Protein AF-A0AAD5RMC2-F1 (afdb_monomer)

Mean predicted aligned error: 12.59 Å

Foldseek 3Di:
DDPPPPDDQQDDDPPDPDDDPCPDPPNDDDPVLSVCQQDQAPPPHHWRQDPPVRDTGHHSVVVDPFCQVVVVVVCCVVDPADVPDDPDDPDGDTDDPDDDDDPPPDPDDDDDD

Solvent-accessible surface area (backbone atoms only — not comparable to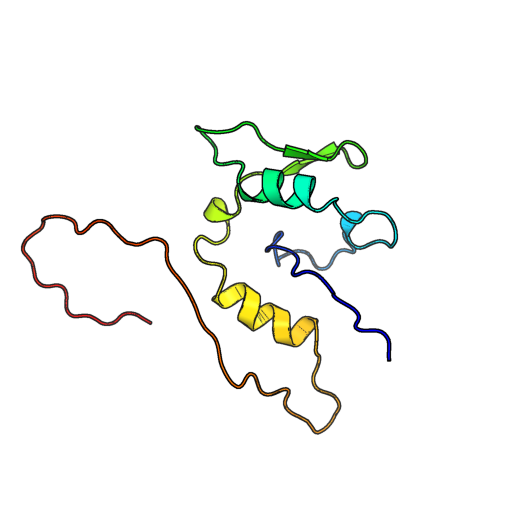 full-atom values): 7846 Å² total; per-residue (Å²): 138,80,83,80,81,76,75,82,77,80,80,79,70,99,79,65,100,60,91,53,76,57,77,40,92,88,46,66,74,53,70,69,55,50,54,47,17,47,62,8,37,76,97,80,41,70,65,31,62,44,83,89,79,64,48,75,31,54,25,37,61,83,81,46,70,72,54,56,66,57,56,59,59,45,45,55,72,78,47,57,58,54,96,92,46,81,72,77,79,89,76,84,88,79,86,79,94,76,76,85,80,72,91,62,95,62,92,73,78,86,81,88,132

Radius of gyration: 18.05 Å; Cα contacts (8 Å, |Δi|>4): 76; chains: 1; bounding box: 53×47×38 Å

Secondary structure (DSSP, 8-state):
-------------TT--S--TTSSTT-PPPHHHHHHHHT--TTTSPPEE-TTT--EE--THHHHSSTHHHHHHHHHHHSPPPTT---------------PPP-----------

pLDDT: mean 70.93, std 20.44, range [24.36, 93.81]

Structure (mmCIF, N/CA/C/O backbone):
data_AF-A0AAD5RMC2-F1
#
_entry.id   AF-A0AAD5RMC2-F1
#
loop_
_atom_site.group_PDB
_atom_site.id
_atom_site.type_symbol
_atom_site.label_atom_id
_atom_site.label_alt_id
_atom_site.label_comp_id
_atom_site.label_asym_id
_atom_site.label_entity_id
_atom_site.label_seq_id
_atom_site.pdbx_PDB_ins_code
_atom_site.Cartn_x
_atom_site.Cartn_y
_atom_site.Cartn_z
_atom_site.occupancy
_atom_site.B_iso_or_equiv
_atom_site.auth_seq_id
_atom_site.auth_comp_id
_atom_site.auth_asym_id
_atom_site.auth_atom_id
_atom_site.pdbx_PDB_model_num
ATOM 1 N N . MET A 1 1 ? -26.695 -13.972 -2.347 1.00 27.91 1 MET A N 1
ATOM 2 C CA . MET A 1 1 ? -25.245 -14.066 -2.617 1.00 27.91 1 MET A CA 1
ATOM 3 C C . MET A 1 1 ? -24.704 -12.641 -2.668 1.00 27.91 1 MET A C 1
ATOM 5 O O . MET A 1 1 ? -24.790 -11.998 -3.701 1.00 27.91 1 MET A O 1
ATOM 9 N N . ILE A 1 2 ? -24.333 -12.075 -1.516 1.00 24.36 2 ILE A N 1
ATOM 10 C CA . ILE A 1 2 ? -23.925 -10.664 -1.410 1.00 24.36 2 ILE A CA 1
ATOM 11 C C . ILE A 1 2 ? -22.402 -10.642 -1.500 1.00 24.36 2 ILE A C 1
ATOM 13 O O . ILE A 1 2 ? -21.731 -11.081 -0.566 1.00 24.36 2 ILE A O 1
ATOM 17 N N . LEU A 1 3 ? -21.872 -10.188 -2.640 1.00 25.03 3 LEU A N 1
ATOM 18 C CA . LEU A 1 3 ? -20.448 -9.906 -2.806 1.00 25.03 3 LEU A CA 1
ATOM 19 C C . LEU A 1 3 ? -20.048 -8.860 -1.759 1.00 25.03 3 LEU A C 1
ATOM 21 O O . LEU A 1 3 ? -20.364 -7.680 -1.891 1.00 25.03 3 LEU A O 1
ATOM 25 N N . LYS A 1 4 ? -19.350 -9.289 -0.705 1.00 27.73 4 LYS A N 1
ATOM 26 C CA . LYS A 1 4 ? -18.628 -8.371 0.175 1.00 27.73 4 LYS A CA 1
ATOM 27 C C . LYS A 1 4 ? -17.396 -7.887 -0.584 1.00 27.73 4 LYS A C 1
ATOM 29 O O . LYS A 1 4 ? -16.325 -8.473 -0.483 1.00 27.73 4 LYS A O 1
ATOM 34 N N . GLN A 1 5 ? -17.572 -6.823 -1.358 1.00 33.31 5 GLN A N 1
ATOM 35 C CA . GLN A 1 5 ? -16.491 -5.961 -1.825 1.00 33.31 5 GLN A CA 1
ATOM 36 C C . GLN A 1 5 ? -15.827 -5.342 -0.589 1.00 33.31 5 GLN A C 1
ATOM 38 O O . GLN A 1 5 ? -16.259 -4.313 -0.077 1.00 33.31 5 GLN A O 1
ATOM 43 N N . ARG A 1 6 ? -14.817 -6.023 -0.046 1.00 32.97 6 ARG A N 1
ATOM 44 C CA . ARG A 1 6 ? -13.885 -5.435 0.912 1.00 32.97 6 ARG A CA 1
ATOM 45 C C . ARG A 1 6 ? -12.766 -4.818 0.093 1.00 32.97 6 ARG A C 1
ATOM 47 O O . ARG A 1 6 ? -11.918 -5.510 -0.457 1.00 32.97 6 ARG A O 1
ATOM 54 N N . VAL A 1 7 ? -12.902 -3.511 -0.087 1.00 37.25 7 VAL A N 1
ATOM 55 C CA . VAL A 1 7 ? -11.927 -2.647 -0.737 1.00 37.25 7 VAL A CA 1
ATOM 56 C C . VAL A 1 7 ? -10.626 -2.723 0.060 1.00 37.25 7 VAL A C 1
ATOM 58 O O . VAL A 1 7 ? -10.620 -2.527 1.270 1.00 37.25 7 VAL A O 1
ATOM 61 N N . LEU A 1 8 ? -9.570 -3.066 -0.669 1.00 39.38 8 LEU A N 1
ATOM 62 C CA . LEU A 1 8 ? -8.169 -3.146 -0.282 1.00 39.38 8 LEU A CA 1
ATOM 63 C C . LEU A 1 8 ? -7.757 -1.908 0.536 1.00 39.38 8 LEU A C 1
ATOM 65 O O . LEU A 1 8 ? -7.752 -0.793 0.007 1.00 39.38 8 LEU A O 1
ATOM 69 N N . TYR A 1 9 ? -7.445 -2.097 1.820 1.00 40.38 9 TYR A N 1
ATOM 70 C CA . TYR A 1 9 ? -6.896 -1.038 2.658 1.00 40.38 9 TYR A CA 1
ATOM 71 C C . TYR A 1 9 ? -5.405 -0.929 2.361 1.00 40.38 9 TYR A C 1
ATOM 73 O O . TYR A 1 9 ? -4.610 -1.812 2.653 1.00 40.38 9 TYR A O 1
ATOM 81 N N . ILE A 1 10 ? -5.038 0.183 1.737 1.00 39.97 10 ILE A N 1
ATOM 82 C CA . ILE A 1 10 ? -3.660 0.550 1.439 1.00 39.97 10 ILE A CA 1
ATOM 83 C C . ILE A 1 10 ? -2.883 0.624 2.760 1.00 39.97 10 ILE A C 1
ATOM 85 O O . ILE A 1 10 ? -3.052 1.565 3.530 1.00 39.97 10 ILE A O 1
ATOM 89 N N . THR A 1 11 ? -2.076 -0.406 3.021 1.00 37.28 11 THR A N 1
ATOM 90 C CA . THR A 1 11 ? -0.818 -0.410 3.788 1.00 37.28 11 THR A CA 1
ATOM 91 C C . THR A 1 11 ? -0.632 0.738 4.781 1.00 37.28 11 THR A C 1
ATOM 93 O O . THR A 1 11 ? 0.280 1.554 4.651 1.00 37.28 11 THR A O 1
ATOM 96 N N . ALA A 1 12 ? -1.451 0.775 5.828 1.00 38.91 12 ALA A N 1
ATOM 97 C CA . ALA A 1 12 ? -1.180 1.588 7.003 1.00 38.91 12 ALA A CA 1
ATOM 98 C C . ALA A 1 12 ? -0.462 0.729 8.056 1.00 38.91 12 ALA A C 1
ATOM 100 O O . ALA A 1 12 ? -1.064 0.217 8.989 1.00 38.91 12 ALA A O 1
ATOM 101 N N . ASN A 1 13 ? 0.865 0.624 7.925 1.00 39.00 13 ASN A N 1
ATOM 102 C CA . ASN A 1 13 ? 1.780 0.398 9.052 1.00 39.00 13 ASN A CA 1
ATOM 103 C C . ASN A 1 13 ? 1.575 -0.907 9.872 1.00 39.00 13 ASN A C 1
ATOM 105 O O . ASN A 1 13 ? 1.146 -0.894 11.025 1.00 39.00 13 ASN A O 1
ATOM 109 N N . LEU A 1 14 ? 1.996 -2.036 9.292 1.00 41.25 14 LEU A N 1
ATOM 110 C CA . LEU A 1 14 ? 1.955 -3.419 9.817 1.00 41.25 14 LEU A CA 1
ATOM 111 C C . LEU A 1 14 ? 2.812 -3.710 11.084 1.00 41.25 14 LEU A C 1
ATOM 113 O O . LEU A 1 14 ? 3.300 -4.824 11.257 1.00 41.25 14 LEU A O 1
ATOM 117 N N . LYS A 1 15 ? 3.031 -2.745 11.990 1.00 31.94 15 LYS A N 1
ATOM 118 C CA . LYS A 1 15 ? 3.882 -2.935 13.190 1.00 31.94 15 LYS A CA 1
ATOM 119 C C . LYS A 1 15 ? 3.206 -2.803 14.560 1.00 31.94 15 LYS A C 1
ATOM 121 O O . LYS A 1 15 ? 3.912 -2.958 15.551 1.00 31.94 15 LYS A O 1
ATOM 126 N N . SER A 1 16 ? 1.898 -2.561 14.680 1.00 34.53 16 SER A N 1
ATOM 127 C CA . SER A 1 16 ? 1.262 -2.479 16.012 1.00 34.53 16 SER A CA 1
ATOM 128 C C . SER A 1 16 ? 0.175 -3.529 16.213 1.00 34.53 16 SER A C 1
ATOM 130 O O . SER A 1 16 ? -0.863 -3.478 15.567 1.00 34.53 16 SER A O 1
ATOM 132 N N . THR A 1 17 ? 0.382 -4.413 17.184 1.00 37.12 17 THR A N 1
ATOM 133 C CA . THR A 1 17 ? -0.593 -5.364 17.747 1.00 37.12 17 THR A CA 1
ATOM 134 C C . THR A 1 17 ? -1.666 -4.690 18.625 1.00 37.12 17 THR A C 1
ATOM 136 O O . THR A 1 17 ? -2.190 -5.308 19.546 1.00 37.12 17 THR A O 1
ATOM 139 N N . GLU A 1 18 ? -1.984 -3.417 18.383 1.00 39.50 18 GLU A N 1
ATOM 140 C CA . GLU A 1 18 ? -3.034 -2.675 19.090 1.00 39.50 18 GLU A CA 1
ATOM 141 C C . GLU A 1 18 ? -4.227 -2.460 18.160 1.00 39.50 18 GLU A C 1
ATOM 143 O O . GLU A 1 18 ? -4.045 -2.067 17.009 1.00 39.50 18 GLU A O 1
ATOM 148 N N . CYS A 1 19 ? -5.438 -2.690 18.679 1.00 38.97 19 CYS A N 1
ATOM 149 C CA . CYS A 1 19 ? -6.704 -2.365 18.024 1.00 38.97 19 CYS A CA 1
ATOM 150 C C . CYS A 1 19 ? -6.685 -0.893 17.587 1.00 38.97 19 CYS A C 1
ATOM 152 O O . CYS A 1 19 ? -6.843 0.010 18.414 1.00 38.97 19 CYS A O 1
ATOM 154 N N . ARG A 1 20 ? -6.474 -0.632 16.294 1.00 54.16 20 ARG A N 1
ATOM 155 C CA . ARG A 1 20 ? -6.484 0.736 15.775 1.00 54.16 20 ARG A CA 1
ATOM 156 C C . ARG A 1 20 ? -7.924 1.219 15.722 1.00 54.16 20 ARG A C 1
ATOM 158 O O . ARG A 1 20 ? -8.795 0.553 15.180 1.00 54.16 20 ARG A O 1
ATOM 165 N N . TRP A 1 21 ? -8.169 2.419 16.244 1.00 51.19 21 TRP A N 1
ATOM 166 C CA . TRP A 1 21 ? -9.485 3.075 16.247 1.00 51.19 21 TRP A CA 1
ATOM 167 C C . TRP A 1 21 ? -10.153 3.151 14.863 1.00 51.19 21 TRP A C 1
ATOM 169 O O . TRP A 1 21 ? -11.363 3.333 14.773 1.00 51.19 21 TRP A O 1
ATOM 179 N N . GLU A 1 22 ? -9.368 3.034 13.794 1.00 58.81 22 GLU A N 1
ATOM 180 C CA . GLU A 1 22 ? -9.797 3.072 12.394 1.00 58.81 22 GLU A CA 1
ATOM 181 C C . GLU A 1 22 ? -10.343 1.733 11.881 1.00 58.81 22 GLU A C 1
ATOM 183 O O . GLU A 1 22 ? -11.063 1.730 10.892 1.00 58.81 22 GLU A O 1
ATOM 188 N N . GLU A 1 23 ? -10.076 0.626 12.578 1.00 61.59 23 GLU A N 1
ATOM 189 C CA . GLU A 1 23 ? -10.596 -0.715 12.262 1.00 61.59 23 GLU A CA 1
ATOM 190 C C . GLU A 1 23 ? -11.953 -0.992 12.935 1.00 61.59 23 GLU A C 1
ATOM 192 O O . GLU A 1 23 ? -12.563 -2.046 12.738 1.00 61.59 23 GLU A O 1
ATOM 197 N N . LEU A 1 24 ? -12.448 -0.046 13.746 1.00 65.88 24 LEU A N 1
ATOM 198 C CA . LEU A 1 24 ? -13.757 -0.151 14.381 1.00 65.88 24 LEU A CA 1
ATOM 199 C C . LEU A 1 24 ? -14.882 0.081 13.357 1.00 65.88 24 LEU A C 1
ATOM 201 O O . LEU A 1 24 ? -14.801 1.017 12.553 1.00 65.88 24 LEU A O 1
ATOM 205 N N . PRO A 1 25 ? -15.980 -0.699 13.417 1.00 61.66 25 PRO A N 1
ATOM 206 C CA . PRO A 1 25 ? -17.132 -0.498 12.546 1.00 61.66 25 PRO A CA 1
ATOM 207 C C . PRO A 1 25 ? -17.639 0.949 12.612 1.00 61.66 25 PRO A C 1
ATOM 209 O O . PRO A 1 25 ? -17.964 1.447 13.688 1.00 61.66 25 PRO A O 1
ATOM 212 N N . GLY A 1 26 ? -17.721 1.617 11.459 1.00 71.38 26 GLY A N 1
ATOM 213 C CA . GLY A 1 26 ? -18.188 3.006 11.354 1.00 71.38 26 GLY A CA 1
ATOM 214 C C . GLY A 1 26 ? -17.087 4.070 11.367 1.00 71.38 26 GLY A C 1
ATOM 215 O O . GLY A 1 26 ? -17.380 5.224 11.064 1.00 71.38 26 GLY A O 1
ATOM 216 N N . ASN A 1 27 ? -15.832 3.689 11.621 1.00 75.44 27 ASN A N 1
ATOM 217 C CA . ASN A 1 27 ? -14.674 4.577 11.512 1.00 75.44 27 ASN A CA 1
ATOM 218 C C . ASN A 1 27 ? -13.914 4.421 10.186 1.00 75.44 27 ASN A C 1
ATOM 220 O O . ASN A 1 27 ? -12.834 4.996 10.042 1.00 75.44 27 ASN A O 1
ATOM 224 N N . ASP A 1 28 ? -14.474 3.705 9.211 1.00 78.44 28 ASP A N 1
ATOM 225 C CA . ASP A 1 28 ? -13.864 3.528 7.895 1.00 78.44 28 ASP A CA 1
ATOM 226 C C . ASP A 1 28 ? -13.632 4.863 7.175 1.00 78.44 28 ASP A C 1
ATOM 228 O O . ASP A 1 28 ? -14.433 5.803 7.243 1.00 78.44 28 ASP A O 1
ATOM 232 N N . MET A 1 29 ? -12.521 4.950 6.447 1.00 82.50 29 MET A N 1
ATOM 233 C CA . MET A 1 29 ? -12.214 6.131 5.649 1.00 82.50 29 MET A CA 1
ATOM 234 C C . MET A 1 29 ? -13.047 6.144 4.361 1.00 82.50 29 MET A C 1
ATOM 236 O O . MET A 1 29 ? -13.182 5.136 3.669 1.00 82.50 29 MET A O 1
ATOM 240 N N . LYS A 1 30 ? -13.590 7.312 3.991 1.00 84.88 30 LYS A N 1
ATOM 241 C CA . LYS A 1 30 ? -14.249 7.479 2.686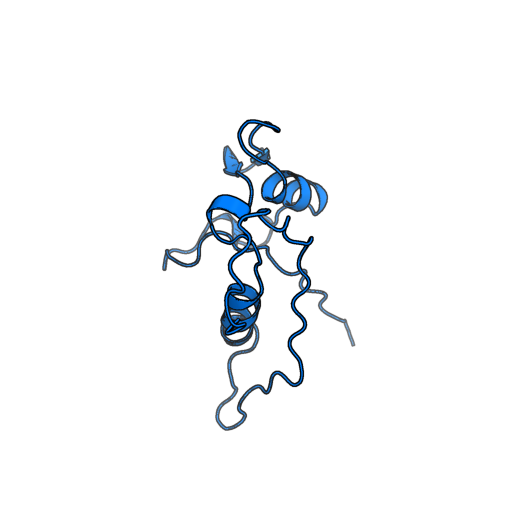 1.00 84.88 30 LYS A CA 1
ATOM 242 C C . LYS A 1 30 ? -13.239 7.232 1.563 1.00 84.88 30 LYS A C 1
ATOM 244 O O . LYS A 1 30 ? -12.091 7.650 1.675 1.00 84.88 30 LYS A O 1
ATOM 249 N N . VAL A 1 31 ? -13.693 6.666 0.442 1.00 87.31 31 VAL A N 1
ATOM 250 C CA . VAL A 1 31 ? -12.832 6.313 -0.708 1.00 87.31 31 VAL A CA 1
ATOM 251 C C . VAL A 1 31 ? -11.941 7.476 -1.162 1.00 87.31 31 VAL A C 1
ATOM 253 O O . VAL A 1 31 ? -10.742 7.302 -1.346 1.00 87.31 31 VAL A O 1
ATOM 256 N N . HIS A 1 32 ? -12.497 8.685 -1.283 1.00 87.19 32 HIS A N 1
ATOM 257 C CA . HIS A 1 32 ? -11.713 9.863 -1.671 1.00 87.19 32 HIS A CA 1
ATOM 258 C C . HIS A 1 32 ? -10.717 10.308 -0.590 1.00 87.19 32 HIS A C 1
ATOM 260 O O . HIS A 1 32 ? -9.657 10.818 -0.925 1.00 87.19 32 HIS A O 1
ATOM 266 N N . GLY A 1 33 ? -11.029 10.102 0.693 1.00 89.38 33 GLY A N 1
ATOM 267 C CA . GLY A 1 33 ? -10.096 10.370 1.788 1.00 89.38 33 GLY A CA 1
ATOM 268 C C . GLY A 1 33 ? -8.904 9.418 1.748 1.00 89.38 33 GLY A C 1
ATOM 269 O O . GLY A 1 33 ? -7.768 9.858 1.863 1.00 89.38 33 GLY A O 1
ATOM 270 N N . ALA A 1 34 ? -9.152 8.134 1.476 1.00 89.25 34 ALA A N 1
ATOM 271 C CA . ALA A 1 34 ? -8.096 7.137 1.327 1.00 89.25 34 ALA A CA 1
ATOM 272 C C . ALA A 1 34 ? -7.201 7.429 0.117 1.00 89.25 34 ALA A C 1
ATOM 274 O O . ALA A 1 34 ? -5.979 7.359 0.230 1.00 89.25 34 ALA A O 1
ATOM 275 N N . ALA A 1 35 ? -7.802 7.823 -1.011 1.00 89.00 35 ALA A N 1
ATOM 276 C CA . ALA A 1 35 ? -7.064 8.240 -2.199 1.00 89.00 35 ALA A CA 1
ATOM 277 C C . ALA A 1 35 ? -6.167 9.459 -1.919 1.00 89.00 35 ALA A C 1
ATOM 279 O O . ALA A 1 35 ? -4.990 9.435 -2.259 1.00 89.00 35 ALA A O 1
ATOM 280 N N . LEU A 1 36 ? -6.698 10.489 -1.248 1.00 91.31 36 LEU A N 1
ATOM 281 C CA . LEU A 1 36 ? -5.927 11.680 -0.875 1.00 91.31 36 LEU A CA 1
ATOM 282 C C . LEU A 1 36 ? -4.794 11.354 0.103 1.00 91.31 36 LEU A C 1
ATOM 284 O O . LEU A 1 36 ? -3.686 11.852 -0.068 1.00 91.31 36 LEU A O 1
ATOM 288 N N . ALA A 1 37 ? -5.059 10.505 1.098 1.00 91.69 37 ALA A N 1
ATOM 289 C CA . ALA A 1 37 ? -4.070 10.064 2.075 1.00 91.69 37 ALA A CA 1
ATOM 290 C C . ALA A 1 37 ? -2.890 9.341 1.415 1.00 91.69 37 ALA A C 1
ATOM 292 O O . ALA A 1 37 ? -1.740 9.694 1.666 1.00 91.69 37 ALA A O 1
ATOM 293 N N . THR A 1 38 ? -3.159 8.366 0.539 1.00 90.25 38 THR A N 1
ATOM 294 C CA . THR A 1 38 ? -2.087 7.582 -0.092 1.00 90.25 38 THR A CA 1
ATOM 295 C C . THR A 1 38 ? -1.253 8.382 -1.084 1.00 90.25 38 THR A C 1
ATOM 297 O O . THR A 1 38 ? -0.110 7.999 -1.311 1.00 90.25 38 THR A O 1
ATOM 300 N N . SER A 1 39 ? -1.811 9.440 -1.682 1.00 91.50 39 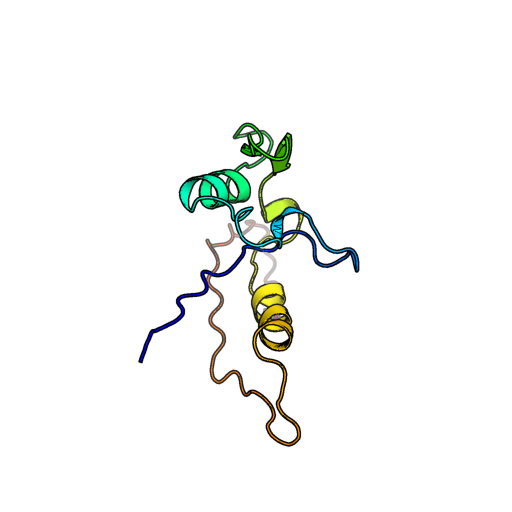SER A N 1
ATOM 301 C CA . SER A 1 39 ? -1.130 10.270 -2.680 1.00 91.50 39 SER A CA 1
ATOM 302 C C . SER A 1 39 ? -0.465 11.513 -2.093 1.00 91.50 39 SER A C 1
ATOM 304 O O . SER A 1 39 ? 0.006 12.349 -2.857 1.00 91.50 39 SER A O 1
ATOM 306 N N . ALA A 1 40 ? -0.512 11.719 -0.772 1.00 91.31 40 ALA A N 1
ATOM 307 C CA . ALA A 1 40 ? -0.039 12.936 -0.109 1.00 91.31 40 ALA A CA 1
ATOM 308 C C . ALA A 1 40 ? 1.501 13.013 -0.056 1.00 91.31 40 ALA A C 1
ATOM 310 O O . ALA A 1 40 ? 2.102 12.985 1.023 1.00 91.31 40 ALA A O 1
ATOM 311 N N . ALA A 1 41 ? 2.141 13.058 -1.231 1.00 90.25 41 ALA A N 1
ATOM 312 C CA . ALA A 1 41 ? 3.587 13.103 -1.414 1.00 90.25 41 ALA A CA 1
ATOM 313 C C . ALA A 1 41 ? 4.172 14.349 -0.728 1.00 90.25 41 ALA A C 1
ATOM 315 O O . ALA A 1 41 ? 3.913 15.468 -1.181 1.00 90.25 41 ALA A O 1
ATOM 316 N N . PRO A 1 42 ? 4.985 14.194 0.335 1.00 86.00 42 PRO A N 1
ATOM 317 C CA . PRO A 1 42 ? 5.702 15.286 0.974 1.00 86.00 42 PRO A CA 1
ATOM 318 C C . PRO A 1 42 ? 6.505 16.055 -0.061 1.00 86.00 42 PRO A C 1
ATOM 320 O O . PRO A 1 42 ? 7.031 15.455 -0.992 1.00 86.00 42 PRO A O 1
ATOM 323 N N . ILE A 1 43 ? 6.600 17.368 0.136 1.00 91.88 43 ILE A N 1
ATOM 324 C CA . ILE A 1 43 ? 7.117 18.392 -0.792 1.00 91.88 43 ILE A CA 1
ATOM 325 C C . ILE A 1 43 ? 6.169 18.777 -1.935 1.00 91.88 43 ILE A C 1
ATOM 327 O O . ILE A 1 43 ? 6.254 19.909 -2.405 1.00 91.88 43 ILE A O 1
ATOM 331 N N . TRP A 1 44 ? 5.253 17.899 -2.349 1.00 93.19 44 TRP A N 1
ATOM 332 C CA . TRP A 1 44 ? 4.320 18.168 -3.450 1.00 93.19 44 TRP A CA 1
ATOM 333 C C . TRP A 1 44 ? 2.907 18.488 -2.968 1.00 93.19 44 TRP A C 1
ATOM 335 O O . TRP A 1 44 ? 2.257 19.380 -3.511 1.00 93.19 44 TRP A O 1
ATOM 345 N N . LEU A 1 45 ? 2.428 17.763 -1.958 1.00 93.81 45 LEU A N 1
ATOM 346 C CA . LEU A 1 45 ? 1.058 17.824 -1.463 1.00 93.81 45 LEU A CA 1
ATOM 347 C C . LEU A 1 45 ? 1.029 17.936 0.070 1.00 93.81 45 LEU A C 1
ATOM 349 O O . LEU A 1 45 ? 1.928 17.427 0.745 1.00 93.81 45 LEU A O 1
ATOM 353 N N . PRO A 1 46 ? 0.011 18.611 0.638 1.00 92.12 46 PRO A N 1
ATOM 354 C CA . PRO A 1 46 ? -0.193 18.636 2.080 1.00 92.12 46 PRO A CA 1
ATOM 355 C C . PRO A 1 46 ? -0.640 17.262 2.596 1.00 92.12 46 PRO A C 1
ATOM 357 O O . PRO A 1 46 ? -1.291 16.501 1.881 1.00 92.12 46 PRO A O 1
ATOM 360 N N . GLU A 1 47 ? -0.339 16.978 3.863 1.00 90.69 47 GLU A N 1
ATOM 361 C CA . GLU A 1 47 ? -0.831 15.778 4.544 1.00 90.69 47 GLU A CA 1
ATOM 362 C C . GLU A 1 47 ? -2.361 15.753 4.593 1.00 90.69 47 GLU A C 1
ATOM 364 O O . GLU A 1 47 ? -3.020 16.779 4.804 1.00 90.69 47 GLU A O 1
ATOM 369 N N . PHE A 1 48 ? -2.936 14.561 4.457 1.00 88.50 48 PHE A N 1
ATOM 370 C CA . PHE A 1 48 ? -4.366 14.377 4.651 1.00 88.50 48 PHE A CA 1
ATOM 371 C C . PHE A 1 48 ? -4.666 14.234 6.142 1.00 88.50 48 PHE A C 1
ATOM 373 O O . PHE A 1 48 ? -4.088 13.391 6.826 1.00 88.50 48 PHE A O 1
ATOM 380 N N . VAL A 1 49 ? -5.600 15.037 6.653 1.00 89.44 49 VAL A N 1
ATOM 381 C CA . VAL A 1 49 ? -6.057 14.943 8.043 1.00 89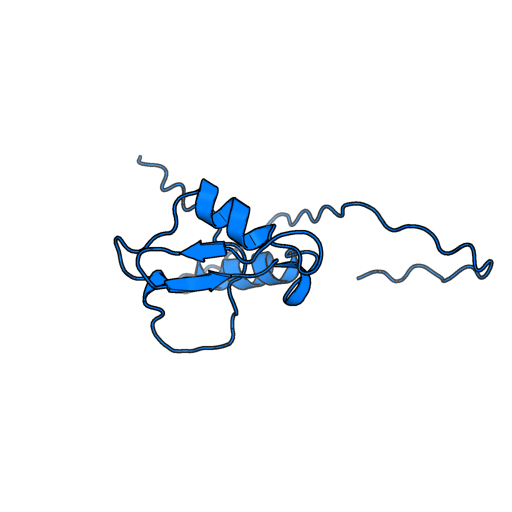.44 49 VAL A CA 1
ATOM 382 C C . VAL A 1 49 ? -7.474 14.400 8.058 1.00 89.44 49 VAL A C 1
ATOM 384 O O . VAL A 1 49 ? -8.394 15.056 7.566 1.00 89.44 49 VAL A O 1
ATOM 387 N N . LYS A 1 50 ? -7.667 13.222 8.652 1.00 85.75 50 LYS A N 1
ATOM 388 C CA . LYS A 1 50 ? -9.006 12.658 8.831 1.00 85.75 50 LYS A CA 1
ATOM 389 C C . LYS A 1 50 ? -9.765 13.476 9.886 1.00 85.75 50 LYS A C 1
ATOM 391 O O . LYS A 1 50 ? -9.306 13.531 11.029 1.00 85.75 50 LYS A O 1
ATOM 396 N N . PRO A 1 51 ? -10.901 14.116 9.551 1.00 84.12 51 PRO A N 1
ATOM 397 C CA . PRO A 1 51 ? -11.570 15.048 10.461 1.00 84.12 51 PRO A CA 1
ATOM 398 C C . PRO A 1 51 ? -12.023 14.416 11.780 1.00 84.12 51 PRO A C 1
ATOM 400 O O . PRO A 1 51 ? -11.946 15.057 12.827 1.00 84.12 51 PRO A O 1
ATOM 403 N N . GLU A 1 52 ? -12.479 13.164 11.735 1.00 84.44 52 GLU A N 1
ATOM 404 C CA . GLU A 1 52 ? -13.102 12.481 12.871 1.00 84.44 52 GLU A CA 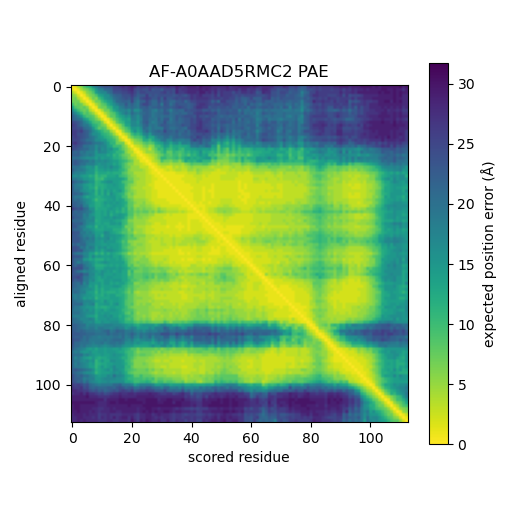1
ATOM 405 C C . GLU A 1 52 ? -12.072 12.062 13.925 1.00 84.44 52 GLU A C 1
ATOM 407 O O . GLU A 1 52 ? -12.290 12.244 15.120 1.00 84.44 52 GLU A O 1
ATOM 412 N N . THR A 1 53 ? -10.931 11.526 13.488 1.00 80.38 53 THR A N 1
ATOM 413 C CA . THR A 1 53 ? -9.878 11.007 14.379 1.00 80.38 53 THR A CA 1
ATOM 414 C C . THR A 1 53 ? -8.729 11.992 14.576 1.00 80.38 53 THR A C 1
ATOM 416 O O . THR A 1 53 ? -7.906 11.806 15.470 1.00 80.38 53 THR A O 1
ATOM 419 N N . ARG A 1 54 ? -8.649 13.038 13.741 1.00 83.88 54 ARG A N 1
ATOM 420 C CA . ARG A 1 54 ? -7.495 13.944 13.603 1.00 83.88 54 ARG A CA 1
ATOM 421 C C . ARG A 1 54 ? -6.181 13.226 13.270 1.00 83.88 54 ARG A C 1
ATOM 423 O O . ARG A 1 54 ? -5.109 13.812 13.436 1.00 83.88 54 ARG A O 1
ATOM 430 N N . THR A 1 55 ? -6.253 11.986 12.778 1.00 84.81 55 THR A N 1
ATOM 431 C CA . THR A 1 55 ? -5.092 11.247 12.270 1.00 84.81 55 THR A CA 1
ATOM 432 C C . THR A 1 55 ? -4.545 11.965 11.039 1.00 84.81 55 THR A C 1
ATOM 434 O O . THR A 1 55 ? -5.315 12.384 10.170 1.00 84.81 55 THR A O 1
ATOM 437 N N . ARG A 1 56 ? -3.220 12.109 10.968 1.00 87.69 56 ARG A N 1
ATOM 438 C CA . ARG A 1 56 ? -2.510 12.648 9.805 1.00 87.69 56 ARG A CA 1
ATOM 439 C C . ARG A 1 56 ? -1.935 11.509 8.978 1.00 87.69 56 ARG A C 1
ATOM 441 O O . ARG A 1 56 ? -1.354 10.584 9.542 1.00 87.69 56 ARG A O 1
ATOM 448 N N . TYR A 1 57 ? -2.088 11.607 7.666 1.00 87.94 57 TYR A N 1
ATOM 449 C CA . TYR A 1 57 ? -1.597 10.636 6.703 1.00 87.94 57 TYR A CA 1
ATOM 450 C C . TYR A 1 57 ? -0.713 11.323 5.670 1.00 87.94 57 TYR A C 1
ATOM 452 O O . TYR A 1 57 ? -1.038 12.402 5.164 1.00 87.94 57 TYR A O 1
ATOM 460 N N . SER A 1 58 ? 0.376 10.644 5.346 1.00 88.56 58 SER A N 1
ATOM 461 C CA . SER A 1 58 ? 1.334 11.015 4.311 1.00 88.56 58 SER A CA 1
ATOM 462 C C . SER A 1 58 ? 1.390 9.893 3.270 1.00 88.56 58 SER A C 1
ATOM 464 O O . SER A 1 58 ? 0.893 8.790 3.513 1.00 88.56 58 SER A O 1
ATOM 466 N N . ASP A 1 59 ? 2.015 10.165 2.128 1.00 89.75 59 ASP A N 1
ATOM 467 C CA . ASP A 1 59 ? 2.106 9.228 1.005 1.00 89.75 59 ASP A CA 1
ATOM 468 C C . ASP A 1 59 ? 2.603 7.823 1.376 1.00 89.75 59 ASP A C 1
ATOM 470 O O . ASP A 1 59 ? 3.555 7.651 2.148 1.00 89.75 59 ASP A O 1
ATOM 474 N N . GLY A 1 60 ? 2.010 6.813 0.736 1.00 84.94 60 GLY A N 1
ATOM 475 C CA . GLY A 1 60 ? 2.387 5.409 0.912 1.00 84.94 60 GLY A CA 1
ATOM 476 C C . GLY A 1 60 ? 3.830 5.097 0.495 1.00 84.94 60 GLY A C 1
ATOM 477 O O . GLY A 1 60 ? 4.432 4.167 1.034 1.00 84.94 60 GLY A O 1
ATOM 478 N N . THR A 1 61 ? 4.427 5.908 -0.382 1.00 83.12 61 THR A N 1
ATOM 479 C CA . THR A 1 61 ? 5.803 5.779 -0.893 1.00 83.12 61 THR A CA 1
ATOM 480 C C . THR A 1 61 ? 6.852 5.740 0.220 1.00 83.12 61 THR A C 1
ATOM 482 O O . THR A 1 61 ? 7.866 5.061 0.067 1.00 83.12 61 THR A O 1
ATOM 485 N N . PHE A 1 62 ? 6.623 6.415 1.354 1.00 76.94 62 PHE A N 1
ATOM 486 C CA . PHE A 1 62 ? 7.571 6.433 2.485 1.00 76.94 62 PHE A CA 1
ATOM 487 C C . PHE A 1 62 ? 7.660 5.095 3.205 1.00 76.94 62 PHE A C 1
ATOM 489 O O . PHE A 1 62 ? 8.686 4.786 3.809 1.00 76.94 62 PHE A O 1
ATOM 496 N N . TYR A 1 63 ? 6.584 4.316 3.159 1.00 76.06 63 TYR A N 1
ATOM 497 C CA . TYR A 1 63 ? 6.506 3.027 3.825 1.00 76.06 63 TYR A CA 1
ATOM 498 C C . TYR A 1 63 ? 6.761 1.901 2.831 1.00 76.06 63 TYR A C 1
ATOM 500 O O . TYR A 1 63 ? 7.610 1.046 3.079 1.00 76.06 63 TYR A O 1
ATOM 508 N N . GLN A 1 64 ? 6.056 1.917 1.698 1.00 77.00 64 GLN A N 1
ATOM 509 C CA . GLN A 1 64 ? 6.174 0.931 0.632 1.00 77.00 64 GLN A CA 1
ATOM 510 C C . GLN A 1 64 ? 5.880 1.558 -0.731 1.00 77.00 64 GLN A C 1
ATOM 512 O O . GLN A 1 64 ? 4.738 1.631 -1.183 1.00 77.00 64 GLN A O 1
ATOM 517 N N . ASN A 1 65 ? 6.942 1.951 -1.429 1.00 80.06 65 ASN A N 1
ATOM 518 C CA . ASN A 1 65 ? 6.863 2.264 -2.849 1.00 80.06 65 ASN A CA 1
ATOM 519 C C . ASN A 1 65 ? 6.774 0.951 -3.650 1.00 80.06 65 ASN A C 1
ATOM 521 O O . ASN A 1 65 ? 7.767 0.240 -3.793 1.00 80.06 65 ASN A O 1
ATOM 525 N N . GLY A 1 66 ? 5.568 0.603 -4.105 1.00 84.62 66 GLY A N 1
ATOM 526 C CA . GLY A 1 66 ? 5.258 -0.699 -4.707 1.00 84.62 66 GLY A CA 1
ATOM 527 C C . GLY A 1 66 ? 4.694 -1.689 -3.676 1.00 84.62 66 GLY A C 1
ATOM 528 O O . GLY A 1 66 ? 5.446 -2.464 -3.085 1.00 84.62 66 GLY A O 1
ATOM 529 N N . PRO A 1 67 ? 3.367 -1.723 -3.466 1.00 86.38 67 PRO A N 1
ATOM 530 C CA . PRO A 1 67 ? 2.749 -2.448 -2.351 1.00 86.38 67 PRO A CA 1
ATOM 531 C C . PRO A 1 67 ? 2.629 -3.969 -2.560 1.00 86.38 67 PRO A C 1
ATOM 533 O O . PRO A 1 67 ? 1.952 -4.634 -1.782 1.00 86.38 67 PRO A O 1
ATOM 536 N N . GLY A 1 68 ? 3.264 -4.550 -3.586 1.00 88.06 68 GLY A N 1
ATOM 537 C CA . GLY A 1 68 ? 3.075 -5.959 -3.963 1.00 88.06 68 GLY A CA 1
ATOM 538 C C . GLY A 1 68 ? 3.388 -6.953 -2.840 1.00 88.06 68 GLY A C 1
ATOM 539 O O . GLY A 1 68 ? 2.618 -7.881 -2.604 1.00 88.06 68 GLY A O 1
ATOM 540 N N . SER A 1 69 ? 4.475 -6.730 -2.095 1.00 84.69 69 SER A N 1
ATOM 541 C CA . SER A 1 69 ? 4.854 -7.588 -0.963 1.00 84.69 69 SER A CA 1
ATOM 542 C C . SER A 1 69 ? 3.904 -7.454 0.226 1.00 84.69 69 SER A C 1
ATOM 544 O O . SER A 1 69 ? 3.587 -8.451 0.871 1.00 84.69 69 SER A O 1
ATOM 546 N N . ALA A 1 70 ? 3.403 -6.250 0.509 1.00 83.00 70 ALA A N 1
ATOM 547 C CA . ALA A 1 70 ? 2.390 -6.090 1.545 1.00 83.00 70 ALA A CA 1
ATOM 548 C C . ALA A 1 70 ? 1.052 -6.694 1.150 1.00 83.00 70 ALA A C 1
ATOM 550 O O . ALA A 1 70 ? 0.466 -7.379 1.975 1.00 83.00 70 ALA A O 1
ATOM 551 N N . ALA A 1 71 ? 0.602 -6.501 -0.090 1.00 84.38 71 ALA A N 1
ATOM 552 C CA . ALA A 1 71 ? -0.627 -7.116 -0.578 1.00 84.38 71 ALA A CA 1
ATOM 553 C C . ALA A 1 71 ? -0.549 -8.650 -0.500 1.00 84.38 71 ALA A C 1
ATOM 555 O O . ALA A 1 71 ? -1.515 -9.305 -0.115 1.00 84.38 71 ALA A O 1
ATOM 556 N N . PHE A 1 72 ? 0.621 -9.226 -0.803 1.00 85.88 72 PHE A N 1
ATOM 557 C CA . PHE A 1 72 ? 0.856 -10.659 -0.642 1.00 85.88 72 PHE A CA 1
ATOM 558 C C . PHE A 1 72 ? 0.741 -11.104 0.823 1.00 85.88 72 PHE A C 1
ATOM 560 O O . PHE A 1 72 ? 0.030 -12.063 1.111 1.00 85.88 72 PHE A O 1
ATOM 567 N N . ASN A 1 73 ? 1.380 -10.384 1.749 1.00 83.75 73 ASN A N 1
ATOM 568 C CA . ASN A 1 73 ? 1.325 -10.699 3.180 1.00 83.75 73 ASN A CA 1
ATOM 569 C C . ASN A 1 73 ? -0.076 -10.486 3.781 1.00 83.75 73 ASN A C 1
ATOM 571 O O . ASN A 1 73 ? -0.500 -11.235 4.657 1.00 83.75 73 ASN A O 1
ATOM 575 N N . GLU A 1 74 ? -0.810 -9.475 3.313 1.00 81.88 74 GLU A N 1
ATOM 576 C CA . GLU A 1 74 ? -2.165 -9.166 3.777 1.00 81.88 74 GLU A CA 1
ATOM 577 C C . GLU A 1 74 ? -3.157 -10.274 3.402 1.00 81.88 74 GLU A C 1
ATOM 579 O O . GLU A 1 74 ? -4.121 -10.508 4.134 1.00 81.88 74 GLU A O 1
ATOM 584 N N . LYS A 1 75 ? -2.897 -11.028 2.324 1.00 83.38 75 LYS A N 1
ATOM 585 C CA . LYS A 1 75 ? -3.758 -12.149 1.919 1.00 83.38 75 LYS A CA 1
ATOM 586 C C . LYS A 1 75 ? -3.958 -13.155 3.055 1.00 83.38 75 LYS A C 1
ATOM 588 O O . LYS A 1 75 ? -5.063 -13.662 3.222 1.00 83.38 75 LYS A O 1
ATOM 593 N N . ASP A 1 76 ? -2.904 -13.454 3.813 1.00 79.38 76 ASP A N 1
ATOM 594 C CA . ASP A 1 76 ? -2.943 -14.479 4.860 1.00 79.38 76 ASP A CA 1
ATOM 595 C C . ASP A 1 76 ? -3.698 -13.984 6.102 1.00 79.38 76 ASP A C 1
ATOM 597 O O . ASP A 1 76 ? -4.254 -14.784 6.852 1.00 79.38 76 ASP A O 1
ATOM 601 N N . VAL A 1 77 ? -3.775 -12.661 6.284 1.00 79.25 77 VAL A N 1
ATOM 602 C CA . VAL A 1 77 ? -4.576 -12.012 7.331 1.00 79.25 77 VAL A CA 1
ATOM 603 C C . VAL A 1 77 ? -6.054 -11.966 6.937 1.00 79.25 77 VAL A C 1
ATOM 605 O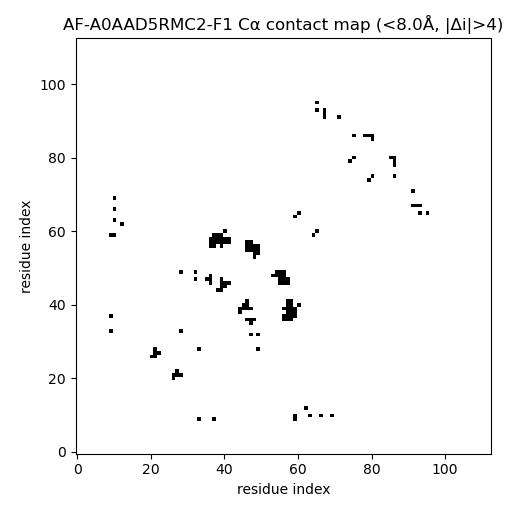 O . VAL A 1 77 ? -6.926 -12.237 7.762 1.00 79.25 77 VAL A O 1
ATOM 608 N N . LEU A 1 78 ? -6.353 -11.630 5.679 1.00 76.50 78 LEU A N 1
ATOM 609 C CA . LEU A 1 78 ? -7.727 -11.503 5.178 1.00 76.50 78 LEU A CA 1
ATOM 610 C C . LEU A 1 78 ? -8.411 -12.854 4.967 1.00 76.50 78 LEU A C 1
ATOM 612 O O . LEU A 1 78 ? -9.617 -12.984 5.195 1.00 76.50 78 LEU A O 1
ATOM 616 N N . TRP A 1 79 ? -7.644 -13.844 4.526 1.00 78.44 79 TRP A N 1
ATOM 617 C CA . TRP A 1 79 ? -8.105 -15.192 4.225 1.00 78.44 79 TRP A CA 1
ATOM 618 C C . TRP A 1 79 ? -7.213 -16.198 4.951 1.00 78.44 79 TRP A C 1
ATOM 620 O O . TRP A 1 79 ? -6.380 -16.859 4.311 1.00 78.44 79 TRP A O 1
ATOM 630 N N . PRO A 1 80 ? -7.368 -16.299 6.284 1.00 73.81 80 PRO A N 1
ATOM 631 C CA . PRO A 1 80 ? -6.640 -17.284 7.058 1.00 73.81 80 PRO A CA 1
ATOM 632 C C . PRO A 1 80 ? -6.976 -18.674 6.525 1.00 73.81 80 PRO A C 1
ATOM 634 O O . PRO A 1 80 ? -8.123 -18.960 6.175 1.00 73.81 80 PRO A O 1
ATOM 637 N N . SER A 1 81 ? -5.955 -19.526 6.446 1.00 70.44 81 SER A N 1
ATOM 638 C CA . SER A 1 81 ? -6.148 -20.924 6.061 1.00 70.44 81 SER A CA 1
ATOM 639 C C . SER A 1 81 ? -7.122 -21.562 7.053 1.00 70.44 81 SER A C 1
ATOM 641 O O . SER A 1 81 ? -6.908 -21.482 8.264 1.00 70.44 81 SER A O 1
ATOM 643 N N . VAL A 1 82 ? -8.203 -22.155 6.551 1.00 69.81 82 VAL A N 1
ATOM 644 C CA . VAL A 1 82 ? -9.042 -23.044 7.362 1.00 69.81 82 VAL A CA 1
ATOM 645 C C . VAL A 1 82 ? -8.243 -24.333 7.533 1.00 69.81 82 VAL A C 1
ATOM 647 O O . VAL A 1 82 ? -7.539 -24.719 6.599 1.00 69.81 82 VAL A O 1
ATOM 650 N N . GLU A 1 83 ? -8.273 -24.934 8.726 1.00 57.41 83 GLU A N 1
ATOM 651 C CA . GLU A 1 83 ? -7.539 -26.167 9.042 1.00 57.41 83 GLU A CA 1
ATOM 652 C C . GLU A 1 83 ? -7.654 -27.157 7.863 1.00 57.41 83 GLU A C 1
ATOM 654 O O . GLU A 1 83 ? -8.758 -27.541 7.489 1.00 57.41 83 GLU A O 1
ATOM 659 N N . ASP A 1 84 ? -6.507 -27.463 7.241 1.00 57.66 84 ASP A N 1
ATOM 660 C CA . ASP A 1 84 ? -6.283 -28.340 6.072 1.00 57.66 84 ASP A CA 1
ATOM 661 C C . ASP A 1 84 ? -6.307 -27.743 4.646 1.00 57.66 84 ASP A C 1
ATOM 663 O O . ASP A 1 84 ? -5.830 -2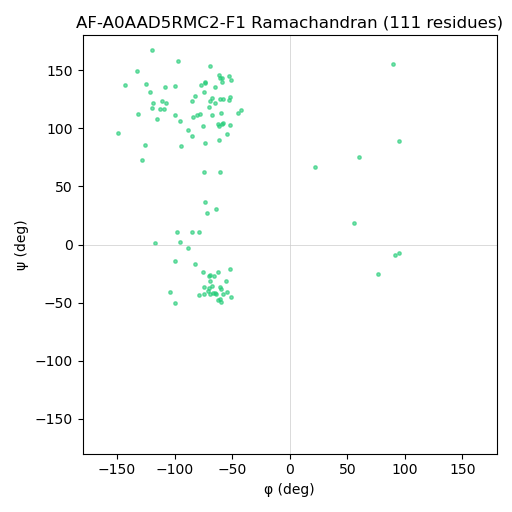8.405 3.719 1.00 57.66 84 ASP A O 1
ATOM 667 N N . GLU A 1 85 ? -6.701 -26.484 4.430 1.00 64.44 85 GLU A N 1
ATOM 668 C CA . GLU A 1 85 ? -6.639 -25.843 3.103 1.00 64.44 85 GLU A CA 1
ATOM 669 C C . GLU A 1 85 ? -5.659 -24.664 3.069 1.00 64.44 85 GLU A C 1
ATOM 671 O O . GLU A 1 85 ? -5.902 -23.577 3.597 1.00 64.44 85 GLU A O 1
ATOM 676 N N . ARG A 1 86 ? -4.524 -24.863 2.386 1.00 62.06 86 ARG A N 1
ATOM 677 C CA . ARG A 1 86 ? -3.579 -23.784 2.081 1.00 62.06 86 ARG A CA 1
ATOM 678 C C . ARG A 1 86 ? -4.259 -22.836 1.099 1.00 62.06 86 ARG A C 1
ATOM 680 O O . ARG A 1 86 ? -4.455 -23.229 -0.042 1.00 62.06 86 ARG A O 1
ATOM 687 N N . ASN A 1 87 ? -4.585 -21.611 1.514 1.00 66.50 87 ASN A N 1
ATOM 688 C CA . ASN A 1 87 ? -5.190 -20.602 0.638 1.00 66.50 87 ASN A CA 1
ATOM 689 C C . ASN A 1 87 ? -4.232 -20.260 -0.528 1.00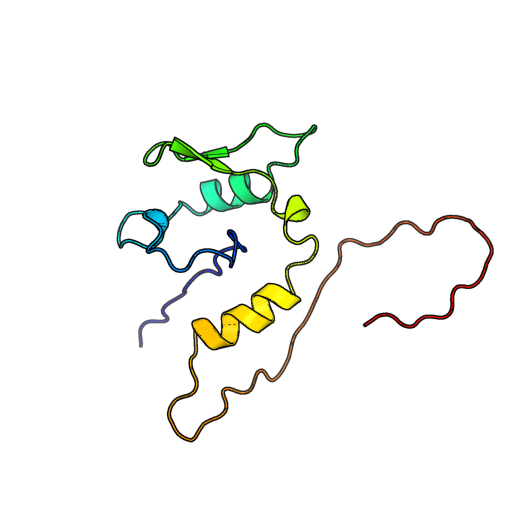 66.50 87 ASN A C 1
ATOM 691 O O . ASN A 1 87 ? -3.241 -19.545 -0.300 1.00 66.50 87 ASN A O 1
ATOM 695 N N . PRO A 1 88 ? -4.457 -20.782 -1.749 1.00 74.06 88 PRO A N 1
ATOM 696 C CA . PRO A 1 88 ? -3.501 -20.641 -2.829 1.00 74.06 88 PRO A CA 1
ATOM 697 C C . PRO A 1 88 ? -3.737 -19.304 -3.532 1.00 74.06 88 PRO A C 1
ATOM 699 O O . PRO A 1 88 ? -4.832 -19.008 -3.998 1.00 74.06 88 PRO A O 1
ATOM 702 N N . LEU A 1 89 ? -2.697 -18.474 -3.602 1.00 81.75 89 LEU A N 1
ATOM 703 C CA . LEU A 1 89 ? -2.700 -17.345 -4.524 1.00 81.75 89 LEU A CA 1
ATOM 704 C C . LEU A 1 89 ? -2.239 -17.865 -5.885 1.00 81.75 89 LEU A C 1
ATOM 706 O O . LEU A 1 89 ? -1.063 -18.191 -6.033 1.00 81.75 89 LEU A O 1
ATOM 710 N N . ASP A 1 90 ? -3.146 -17.937 -6.856 1.00 86.44 90 ASP A N 1
ATOM 711 C CA . ASP A 1 90 ? -2.817 -18.466 -8.185 1.00 86.44 90 ASP A CA 1
ATOM 712 C C . ASP A 1 90 ? -1.905 -17.518 -8.977 1.00 86.44 90 ASP A C 1
ATOM 714 O O . ASP A 1 90 ? -0.965 -17.953 -9.639 1.00 86.44 90 ASP A O 1
ATOM 718 N N . PHE A 1 91 ? -2.158 -16.206 -8.889 1.00 88.94 91 PHE A N 1
ATOM 719 C CA . PHE A 1 91 ? -1.406 -15.191 -9.625 1.00 88.94 91 PHE A CA 1
ATOM 720 C C . PHE A 1 91 ? -1.208 -13.918 -8.798 1.00 88.94 91 PHE A C 1
ATOM 722 O O . PHE A 1 91 ? -2.146 -13.404 -8.190 1.00 88.94 91 PHE A O 1
ATOM 729 N N . LEU A 1 92 ? 0.009 -13.368 -8.848 1.00 88.81 92 LEU A N 1
ATOM 730 C CA . LEU A 1 92 ? 0.340 -12.031 -8.356 1.00 88.81 92 LEU A CA 1
ATOM 731 C C . LEU A 1 92 ? 0.853 -11.185 -9.525 1.00 88.81 92 LEU A C 1
ATOM 733 O O . LEU A 1 92 ? 1.848 -11.540 -10.154 1.00 88.81 92 LEU A O 1
ATOM 737 N N . LEU A 1 93 ? 0.189 -10.061 -9.8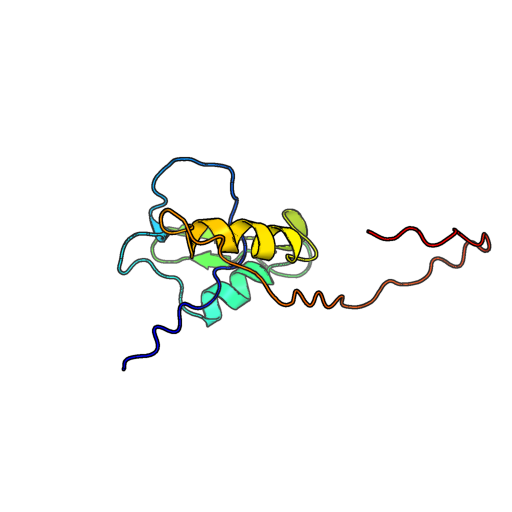00 1.00 92.69 93 LEU A N 1
ATOM 738 C CA . LEU A 1 93 ? 0.611 -9.098 -10.816 1.00 92.69 93 LEU A CA 1
ATOM 739 C C . LEU A 1 93 ? 1.049 -7.793 -10.149 1.00 92.69 93 LEU A C 1
ATOM 741 O O . LEU A 1 93 ? 0.237 -7.094 -9.547 1.00 92.69 93 LEU A O 1
ATOM 745 N N . CYS A 1 94 ? 2.325 -7.447 -10.306 1.00 92.00 94 CYS A N 1
ATOM 746 C CA . CYS A 1 94 ? 2.902 -6.197 -9.819 1.00 92.00 94 CYS A CA 1
ATOM 747 C C . CYS A 1 94 ? 3.183 -5.263 -11.000 1.00 92.00 94 CYS A C 1
ATOM 749 O O . CYS A 1 94 ? 3.948 -5.611 -11.897 1.00 92.00 94 CYS A O 1
ATOM 751 N N . LEU A 1 95 ? 2.586 -4.070 -10.992 1.00 92.00 95 LEU A N 1
ATOM 752 C CA . LEU A 1 95 ? 2.781 -3.056 -12.030 1.00 92.00 95 LEU A CA 1
ATOM 753 C C . LEU A 1 95 ? 3.554 -1.867 -11.456 1.00 92.00 95 LEU A C 1
ATOM 755 O O . LEU A 1 95 ? 3.128 -1.262 -10.475 1.00 92.00 95 LEU A O 1
ATOM 759 N N . GLY A 1 96 ? 4.689 -1.538 -12.073 1.00 89.75 96 GLY A N 1
ATOM 760 C CA . GLY A 1 96 ? 5.478 -0.351 -11.744 1.00 89.75 96 GLY A CA 1
ATOM 761 C C . GLY A 1 96 ? 5.181 0.818 -12.683 1.00 89.75 96 GLY A C 1
ATOM 762 O O . GLY A 1 96 ? 4.761 0.623 -13.821 1.00 89.75 96 GLY A O 1
ATOM 763 N N . THR A 1 97 ? 5.466 2.042 -12.237 1.00 91.00 97 THR A N 1
ATOM 764 C CA . THR A 1 97 ? 5.306 3.277 -13.032 1.00 91.00 97 THR A CA 1
ATOM 765 C C . THR A 1 97 ? 6.515 3.595 -13.925 1.00 91.00 97 THR A C 1
ATOM 767 O O . THR A 1 97 ? 6.604 4.685 -14.484 1.00 91.00 97 THR A O 1
ATOM 770 N N . GLY A 1 98 ? 7.451 2.649 -14.065 1.00 89.12 98 GLY A N 1
ATOM 771 C CA . GLY A 1 98 ? 8.698 2.805 -14.817 1.00 89.12 98 GLY A CA 1
ATOM 772 C C . GLY A 1 98 ? 9.859 3.349 -13.977 1.00 89.12 98 GLY A C 1
ATOM 773 O O . GLY A 1 98 ? 9.666 4.010 -12.960 1.00 89.12 98 GLY A O 1
ATOM 774 N N . ARG A 1 99 ? 11.091 3.051 -14.409 1.00 87.62 99 ARG A N 1
ATOM 775 C CA . ARG A 1 99 ? 12.334 3.566 -13.818 1.00 87.62 99 ARG A CA 1
ATOM 776 C C . ARG A 1 99 ? 13.111 4.311 -14.892 1.00 87.62 99 ARG A C 1
ATOM 778 O O . ARG A 1 99 ? 13.319 3.772 -15.977 1.00 87.62 99 ARG A O 1
ATOM 785 N N . GLN A 1 100 ? 13.564 5.525 -14.592 1.00 87.75 100 GLN A N 1
ATOM 786 C CA . GLN A 1 100 ? 14.470 6.231 -15.490 1.00 87.75 100 GLN A CA 1
ATOM 787 C C . GLN A 1 100 ? 15.825 5.517 -15.474 1.00 87.75 100 GLN A C 1
ATOM 789 O O . GLN A 1 100 ? 16.411 5.313 -14.410 1.00 87.75 100 GLN A O 1
ATOM 794 N N . ALA A 1 101 ? 16.304 5.091 -16.644 1.00 80.62 101 ALA A N 1
ATOM 795 C CA . ALA A 1 101 ? 17.647 4.546 -16.759 1.00 80.62 101 ALA A CA 1
ATOM 796 C C . ALA A 1 101 ? 18.642 5.668 -16.447 1.00 80.62 101 ALA A C 1
ATOM 798 O O . ALA A 1 101 ? 18.619 6.718 -17.090 1.00 80.62 101 ALA A O 1
ATOM 799 N N . SER A 1 102 ? 19.495 5.467 -15.442 1.00 72.44 102 SER A N 1
ATOM 800 C CA . SER A 1 102 ? 20.678 6.303 -15.305 1.00 72.44 102 SER A CA 1
ATOM 801 C C . SER A 1 102 ? 21.587 5.975 -16.480 1.00 72.44 102 SER A C 1
ATOM 803 O O . SER A 1 102 ? 21.929 4.812 -16.693 1.00 72.44 102 SER A O 1
ATOM 805 N N . ASP A 1 103 ? 21.995 6.990 -17.234 1.00 65.44 103 ASP A N 1
ATOM 806 C CA . ASP A 1 103 ? 22.909 6.859 -18.376 1.00 65.44 103 ASP A CA 1
ATOM 807 C C . ASP A 1 103 ? 24.361 6.590 -17.913 1.00 65.44 103 ASP A C 1
ATOM 809 O O . ASP A 1 103 ? 25.347 7.092 -18.443 1.00 65.44 103 ASP A O 1
ATOM 813 N N . SER A 1 104 ? 24.514 5.812 -16.842 1.00 58.56 104 SER A N 1
ATOM 814 C CA . SER A 1 104 ? 25.777 5.248 -16.400 1.00 58.56 104 SER A CA 1
ATOM 815 C C . SER A 1 104 ? 25.973 3.962 -17.188 1.00 58.56 104 SER A C 1
ATOM 817 O O . SER A 1 104 ? 25.441 2.920 -16.807 1.00 58.56 104 SER A O 1
ATOM 819 N N . GLY A 1 105 ? 26.688 4.062 -18.309 1.00 53.75 105 GLY A N 1
ATOM 820 C CA . GLY A 1 105 ? 26.994 2.986 -19.254 1.00 53.75 105 GLY A CA 1
ATOM 821 C C . GLY A 1 105 ? 27.787 1.814 -18.667 1.00 53.75 105 GLY A C 1
ATOM 822 O O . GLY A 1 105 ? 28.889 1.513 -19.113 1.00 53.75 105 GLY A O 1
ATOM 823 N N . ILE A 1 106 ? 27.218 1.115 -17.692 1.00 53.56 106 ILE A N 1
ATOM 824 C CA . ILE A 1 106 ? 27.669 -0.179 -17.203 1.00 53.56 106 ILE A CA 1
ATOM 825 C C . ILE A 1 106 ? 26.426 -1.058 -17.142 1.00 53.56 106 ILE A C 1
ATOM 827 O O . ILE A 1 106 ? 25.503 -0.824 -16.366 1.00 53.56 106 ILE A O 1
ATOM 831 N N . ARG A 1 107 ? 26.410 -2.061 -18.022 1.00 56.75 107 ARG A N 1
ATOM 832 C CA . ARG A 1 107 ? 25.421 -3.136 -18.081 1.00 56.75 107 ARG A CA 1
ATOM 833 C C . ARG A 1 107 ? 25.348 -3.825 -16.716 1.00 56.75 107 ARG A C 1
ATOM 835 O O . ARG A 1 107 ? 26.154 -4.706 -16.433 1.00 56.75 107 ARG A O 1
ATOM 842 N N . ALA A 1 108 ? 24.408 -3.419 -15.872 1.00 50.88 108 ALA A N 1
ATOM 843 C CA . ALA A 1 108 ? 24.087 -4.157 -14.663 1.00 50.88 108 ALA A CA 1
ATOM 844 C C . ALA A 1 108 ? 23.224 -5.353 -15.072 1.00 50.88 108 ALA A C 1
ATOM 846 O O . ALA A 1 108 ? 22.117 -5.185 -15.585 1.00 50.88 108 ALA A O 1
ATOM 847 N N . GLY A 1 109 ? 23.786 -6.552 -14.915 1.00 48.66 109 GLY A N 1
ATOM 848 C CA . GLY A 1 109 ? 23.074 -7.808 -15.090 1.00 48.66 109 GLY A CA 1
ATOM 849 C C . GLY A 1 109 ? 21.795 -7.799 -14.263 1.00 48.66 109 GLY A C 1
ATOM 850 O O . GLY A 1 109 ? 21.811 -7.513 -13.069 1.00 48.66 109 GLY A O 1
ATOM 851 N N . SER A 1 110 ? 20.692 -8.082 -14.940 1.00 52.69 110 SER A N 1
ATOM 852 C CA . SER A 1 110 ? 19.373 -8.261 -14.361 1.00 52.69 110 SER A CA 1
ATOM 853 C C . SER A 1 110 ? 19.380 -9.456 -13.410 1.00 52.69 110 SER A C 1
ATOM 855 O O . SER A 1 110 ? 19.337 -10.604 -13.850 1.00 52.69 110 SER A O 1
ATOM 857 N N . HIS A 1 111 ? 19.404 -9.180 -12.114 1.00 47.31 111 HIS A N 1
ATOM 858 C CA . HIS A 1 111 ? 18.729 -10.020 -11.138 1.00 47.31 111 HIS A CA 1
ATOM 859 C C . HIS A 1 111 ? 17.807 -9.109 -10.336 1.00 47.31 111 HIS A C 1
ATOM 861 O O . HIS A 1 111 ? 18.184 -8.561 -9.306 1.00 47.31 111 HIS A O 1
ATOM 867 N N . ASP A 1 112 ? 16.615 -8.914 -10.894 1.00 45.16 112 ASP A N 1
ATOM 868 C CA . ASP A 1 112 ? 15.475 -8.329 -10.207 1.00 45.16 112 ASP A CA 1
ATOM 869 C C . ASP A 1 112 ? 14.574 -9.497 -9.777 1.00 45.16 112 ASP A C 1
ATOM 871 O O . ASP A 1 112 ? 14.068 -10.212 -10.642 1.00 45.16 112 ASP A O 1
ATOM 875 N N . PHE A 1 113 ? 14.512 -9.719 -8.457 1.00 43.44 113 PHE A N 1
ATOM 876 C CA . PHE A 1 113 ? 13.439 -10.231 -7.578 1.00 43.44 113 PHE A CA 1
ATOM 877 C C . PHE A 1 113 ? 14.047 -10.925 -6.354 1.00 43.44 113 PHE A C 1
ATOM 879 O O . PHE A 1 113 ? 14.811 -11.900 -6.532 1.00 43.44 113 PHE A O 1
#

InterPro domains:
  IPR016035 Acyl transferase/acyl hydrolase/lysophospholipase [SSF52151] (20-102)

Sequence (113 aa):
MILKQRVLYITANLKSTECRWEELPGNDMKVHGAALATSAAPIWLPEFVKPETRTRYSDGTFYQNGPGSAAFNEKDVLWPSVEDERNPLDFLLCLGTGRQASDSGIRAGSHDF

Organism: NCBI:txid339359